Protein AF-A0A8J7MJC9-F1 (afdb_monomer_lite)

Sequence (97 aa):
MWKWLKRKLNSAKNEITPNEDEMDEDITPRTAIEVGERIIALCAVTDKVFHGNGPKLNAWVDNNGIKEYFSSEEKDFFLNPSPSENRKINFSWKVEC

Foldseek 3Di:
DVVVVVVVVVVVPPPPPPPPPPDPPVPDDDDPVLVVLLLLLLVLLQCCLVPNDDPVSVCVCVVVVSLVSDDPLSNVSNPDNDDDPVSSVVSNCVNVD

Structure (mmCIF, N/CA/C/O backbone):
data_AF-A0A8J7MJC9-F1
#
_entry.id   AF-A0A8J7MJC9-F1
#
loop_
_atom_site.group_PDB
_atom_site.id
_atom_site.type_symbol
_atom_site.label_atom_id
_atom_site.label_alt_id
_atom_site.label_comp_id
_atom_site.label_asym_id
_atom_site.label_entity_id
_atom_site.label_seq_id
_atom_site.pdbx_PDB_ins_code
_atom_site.Cartn_x
_atom_site.Cartn_y
_atom_site.Cartn_z
_atom_site.occupancy
_atom_site.B_iso_or_equiv
_atom_site.auth_seq_id
_atom_site.auth_comp_id
_atom_site.auth_asym_id
_atom_site.auth_atom_id
_atom_site.pdbx_PDB_model_num
ATOM 1 N N . MET A 1 1 ? 36.453 44.845 37.854 1.00 55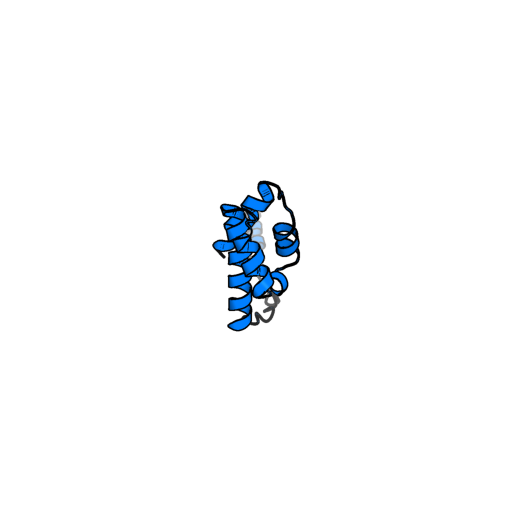.59 1 MET A N 1
ATOM 2 C CA . MET A 1 1 ? 35.908 43.499 38.155 1.00 55.59 1 MET A CA 1
ATOM 3 C C . MET A 1 1 ? 34.392 43.458 38.427 1.00 55.59 1 MET A C 1
ATOM 5 O O . MET A 1 1 ? 33.880 42.403 38.754 1.00 55.59 1 MET A O 1
ATOM 9 N N . TRP A 1 2 ? 33.633 44.552 38.248 1.00 54.19 2 TRP A N 1
ATOM 10 C CA . TRP A 1 2 ? 32.179 44.575 38.521 1.00 54.19 2 TRP A CA 1
ATOM 11 C C . TRP A 1 2 ? 31.288 44.315 37.291 1.00 54.19 2 TRP A C 1
ATOM 13 O O . TRP A 1 2 ? 30.104 44.022 37.424 1.00 54.19 2 TRP A O 1
ATOM 23 N N . LYS A 1 3 ? 31.853 44.369 36.075 1.00 54.72 3 LYS A N 1
ATOM 24 C CA . LYS A 1 3 ? 31.122 44.070 34.828 1.00 54.72 3 LYS A CA 1
ATOM 25 C C . LYS A 1 3 ? 30.799 42.574 34.670 1.00 54.72 3 LYS A C 1
ATOM 27 O O . LYS A 1 3 ? 29.810 42.235 34.030 1.00 54.72 3 LYS A O 1
ATOM 32 N N . TRP A 1 4 ? 31.597 41.691 35.280 1.00 51.06 4 TRP A N 1
ATOM 33 C CA . TRP A 1 4 ? 31.393 40.238 35.226 1.00 51.06 4 TRP A CA 1
ATOM 34 C C . TRP A 1 4 ? 30.212 39.782 36.099 1.00 51.06 4 TRP A C 1
ATOM 36 O O . TRP A 1 4 ? 29.386 38.996 35.643 1.00 51.06 4 TRP A O 1
ATOM 46 N N . LEU A 1 5 ? 30.049 40.365 37.296 1.00 51.91 5 LEU A N 1
ATOM 47 C CA . LEU A 1 5 ? 28.923 40.047 38.185 1.00 51.91 5 LEU A CA 1
ATOM 48 C C . LEU A 1 5 ? 27.560 40.432 37.580 1.00 51.91 5 LEU A C 1
ATOM 50 O O . LEU A 1 5 ? 26.598 39.681 37.713 1.00 51.91 5 LEU A O 1
ATOM 54 N N . LYS A 1 6 ? 27.479 41.558 36.853 1.00 51.78 6 LYS A N 1
ATOM 55 C CA . LYS A 1 6 ? 26.234 41.981 36.181 1.00 51.78 6 LYS A CA 1
ATOM 56 C C . LYS A 1 6 ? 25.808 41.035 35.053 1.00 51.78 6 LYS A C 1
ATOM 58 O O . LYS A 1 6 ? 24.615 40.825 34.867 1.00 51.78 6 LYS A O 1
ATOM 63 N N . ARG A 1 7 ? 26.758 40.424 34.331 1.00 51.53 7 ARG A N 1
ATOM 64 C CA . ARG A 1 7 ? 26.445 39.403 33.310 1.00 51.53 7 ARG A CA 1
ATOM 65 C C . ARG A 1 7 ? 25.864 38.136 33.928 1.00 51.53 7 ARG A C 1
ATOM 67 O O . ARG A 1 7 ? 24.923 37.582 33.376 1.00 51.53 7 ARG A O 1
ATOM 74 N N . LYS A 1 8 ? 26.383 37.708 35.083 1.00 48.62 8 LYS A N 1
ATOM 75 C CA . LYS A 1 8 ? 25.903 36.495 35.758 1.00 48.62 8 LYS A CA 1
ATOM 76 C C . LYS A 1 8 ? 24.495 36.675 36.341 1.00 48.62 8 LYS A C 1
ATOM 78 O O . LYS A 1 8 ? 23.688 35.760 36.252 1.00 48.62 8 LYS A O 1
ATOM 83 N N . LEU A 1 9 ? 24.178 37.871 36.843 1.00 49.38 9 LEU A N 1
ATOM 84 C CA . LEU A 1 9 ? 22.841 38.207 37.354 1.00 49.38 9 LEU A CA 1
ATOM 85 C C . LEU A 1 9 ? 21.793 38.418 36.246 1.00 49.38 9 LEU A C 1
ATOM 87 O O . LEU A 1 9 ? 20.632 38.090 36.459 1.00 49.38 9 LEU A O 1
ATOM 91 N N . ASN A 1 10 ? 22.186 38.890 35.056 1.00 47.91 10 ASN A N 1
ATOM 92 C CA . ASN A 1 10 ? 21.276 38.978 33.902 1.00 47.91 10 ASN A CA 1
ATOM 93 C C . ASN A 1 10 ? 21.070 37.633 33.185 1.00 47.91 10 ASN A C 1
ATOM 95 O O . ASN A 1 10 ? 20.059 37.460 32.519 1.00 47.91 10 ASN A O 1
ATOM 99 N N . SER A 1 11 ? 21.995 36.680 33.328 1.00 46.38 11 SER A N 1
ATOM 100 C CA . SER A 1 11 ? 21.842 35.325 32.775 1.00 46.38 11 SER A CA 1
ATOM 101 C C . SER A 1 11 ? 20.916 34.438 33.613 1.00 46.38 11 SER A C 1
ATOM 103 O O . SER A 1 11 ? 20.448 33.423 33.113 1.00 46.38 11 SER A O 1
ATOM 105 N N . ALA A 1 12 ? 20.654 34.809 34.870 1.00 47.81 12 ALA A N 1
ATOM 106 C CA . ALA A 1 12 ? 19.769 34.083 35.782 1.00 47.81 12 ALA A CA 1
ATOM 107 C C . ALA A 1 12 ? 18.302 34.561 35.720 1.00 47.81 12 ALA A C 1
ATOM 109 O O . ALA A 1 12 ? 17.488 34.113 36.517 1.00 47.81 12 ALA A O 1
ATOM 110 N N . LYS A 1 13 ? 17.977 35.481 34.798 1.00 48.22 13 LYS A N 1
ATOM 111 C CA . LYS A 1 13 ? 16.619 35.997 34.552 1.00 48.22 13 LYS A CA 1
ATOM 112 C C . LYS A 1 13 ? 15.962 35.457 33.278 1.00 48.22 13 LYS A C 1
ATOM 114 O O . LYS A 1 13 ? 14.905 35.947 32.902 1.00 48.22 13 LYS A O 1
ATOM 119 N N . ASN A 1 14 ? 16.546 34.448 32.633 1.00 50.19 14 ASN A N 1
ATOM 120 C CA . ASN A 1 14 ? 15.756 33.597 31.747 1.00 50.19 14 ASN A CA 1
ATOM 121 C C . ASN A 1 14 ? 15.046 32.573 32.628 1.00 50.19 14 ASN A C 1
ATOM 123 O O . ASN A 1 14 ? 15.507 31.446 32.800 1.00 50.19 14 ASN A O 1
ATOM 127 N N . GLU A 1 15 ? 13.957 33.027 33.240 1.00 49.78 15 GLU A N 1
ATOM 128 C CA . GLU A 1 15 ? 12.897 32.144 33.697 1.00 49.78 15 GLU A CA 1
ATOM 1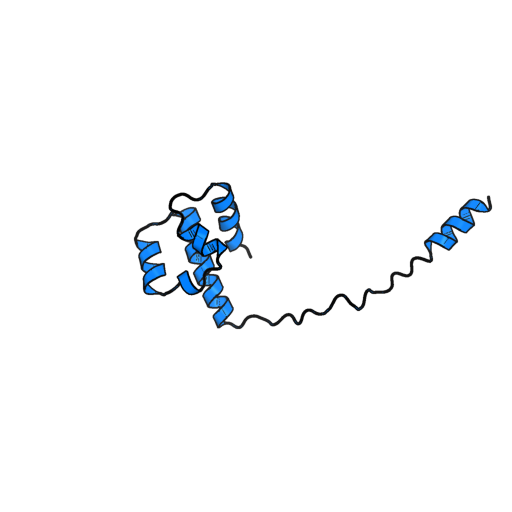29 C C . GLU A 1 15 ? 12.462 31.335 32.476 1.00 49.78 15 GLU A C 1
ATOM 131 O O . GLU A 1 15 ? 11.893 31.866 31.524 1.00 49.78 15 GLU A O 1
ATOM 136 N N . ILE A 1 16 ? 12.815 30.051 32.466 1.00 55.31 16 ILE A N 1
ATOM 137 C CA . ILE A 1 16 ? 12.121 29.076 31.639 1.00 55.31 16 ILE A CA 1
ATOM 138 C C . ILE A 1 16 ? 10.749 28.973 32.296 1.00 55.31 16 ILE A C 1
ATOM 140 O O . ILE A 1 16 ? 10.555 28.199 33.229 1.00 55.31 16 ILE A O 1
ATOM 144 N N . THR A 1 17 ? 9.821 29.829 31.877 1.00 51.41 17 THR A N 1
ATOM 145 C CA . THR A 1 17 ? 8.407 29.510 32.006 1.00 51.41 17 THR A CA 1
ATOM 146 C C . THR A 1 17 ? 8.233 28.172 31.296 1.00 51.41 17 THR A C 1
ATOM 148 O O . THR A 1 17 ? 8.614 28.085 30.120 1.00 51.41 17 THR A O 1
ATOM 151 N N . PRO A 1 18 ? 7.737 27.116 31.964 1.00 46.03 18 PRO A N 1
ATOM 152 C CA . PRO A 1 18 ? 7.210 25.990 31.220 1.00 46.03 18 PRO A CA 1
ATOM 153 C C . PRO A 1 18 ? 6.202 26.603 30.253 1.00 46.03 18 PRO A C 1
ATOM 155 O O . PRO A 1 18 ? 5.337 27.379 30.663 1.00 46.03 18 PRO A O 1
ATOM 158 N N . ASN A 1 19 ? 6.402 26.380 28.961 1.00 46.44 19 ASN A N 1
ATOM 159 C CA . ASN A 1 19 ? 5.387 26.711 27.985 1.00 46.44 19 ASN A CA 1
ATOM 160 C C . ASN A 1 19 ? 4.276 25.682 28.231 1.00 46.44 19 ASN A C 1
ATOM 162 O O . ASN A 1 19 ? 4.280 24.615 27.632 1.00 46.44 19 ASN A O 1
ATOM 166 N N . GLU A 1 20 ? 3.404 25.954 29.208 1.00 49.88 20 GLU A N 1
ATOM 167 C CA . GLU A 1 20 ? 2.249 25.117 29.578 1.00 49.88 20 GLU A CA 1
ATOM 168 C C . GLU A 1 20 ? 1.184 25.087 28.459 1.00 49.88 20 GLU A C 1
ATOM 170 O O . GLU A 1 20 ? 0.142 24.464 28.616 1.00 49.88 20 GLU A O 1
ATOM 175 N N . ASP A 1 21 ? 1.485 25.710 27.314 1.00 48.12 21 ASP A N 1
ATOM 176 C CA . ASP A 1 21 ? 0.649 25.812 26.123 1.00 48.12 21 ASP A CA 1
ATOM 177 C C . ASP A 1 21 ? 1.216 25.038 24.910 1.00 48.12 21 ASP A C 1
ATOM 179 O O . ASP A 1 21 ? 0.798 25.276 23.775 1.00 48.12 21 ASP A O 1
ATOM 183 N N . GLU A 1 22 ? 2.141 24.085 25.094 1.00 53.59 22 GLU A N 1
ATOM 184 C CA . GLU A 1 22 ? 2.226 22.970 24.136 1.00 53.59 22 GLU A CA 1
ATOM 185 C C . GLU A 1 22 ? 1.036 22.060 24.414 1.00 53.59 22 GLU A C 1
ATOM 187 O O . GLU A 1 22 ? 1.117 21.105 25.179 1.00 53.59 22 GLU A O 1
ATOM 192 N N . MET A 1 23 ? -0.097 22.478 23.846 1.00 51.97 23 MET A N 1
ATOM 193 C CA . MET A 1 23 ? -1.354 21.758 23.772 1.00 51.97 23 MET A CA 1
ATOM 194 C C . MET A 1 23 ? -1.089 20.253 23.765 1.00 51.97 23 MET A C 1
ATOM 196 O O . MET A 1 23 ? -0.464 19.744 22.832 1.00 51.97 23 MET A O 1
ATOM 200 N N . ASP A 1 24 ? -1.607 19.559 24.779 1.00 53.53 24 ASP A N 1
ATOM 201 C CA . ASP A 1 24 ? -2.059 18.183 24.629 1.00 53.53 24 ASP A CA 1
ATOM 202 C C . ASP A 1 24 ? -3.017 18.188 23.423 1.00 53.53 24 ASP A C 1
ATOM 204 O O . ASP A 1 24 ? -4.230 18.355 23.564 1.00 53.53 24 ASP A O 1
ATOM 208 N N . GLU A 1 25 ? -2.480 18.118 22.199 1.00 61.47 25 GLU A N 1
ATOM 209 C CA . GLU A 1 25 ? -3.240 17.643 21.058 1.00 61.47 25 GLU A CA 1
ATOM 210 C C . GLU A 1 25 ? -3.752 16.297 21.523 1.00 61.47 25 GLU A C 1
ATOM 212 O O . GLU A 1 25 ? -2.955 15.394 21.749 1.00 61.47 25 GLU A O 1
ATOM 217 N N . ASP A 1 26 ? -5.053 16.225 21.785 1.00 64.56 26 ASP A N 1
ATOM 218 C CA . ASP A 1 26 ? -5.733 15.070 22.347 1.00 64.56 26 ASP A CA 1
ATOM 219 C C . ASP A 1 26 ? -5.383 13.844 21.488 1.00 64.56 26 ASP A C 1
ATOM 221 O O . ASP A 1 26 ? -5.969 13.619 20.421 1.00 64.56 26 ASP A O 1
ATOM 225 N N . ILE A 1 27 ? -4.326 13.116 21.883 1.00 77.00 27 ILE A N 1
ATOM 226 C CA . ILE A 1 27 ? -3.766 12.008 21.111 1.00 77.00 27 ILE A CA 1
ATOM 227 C C . ILE A 1 27 ? -4.792 10.901 21.222 1.00 77.00 27 ILE A C 1
ATOM 229 O O . ILE A 1 27 ? -4.760 10.086 22.141 1.00 77.00 27 ILE A O 1
ATOM 233 N N . THR A 1 28 ? -5.722 10.884 20.278 1.00 86.12 28 THR A N 1
ATOM 234 C CA . THR A 1 28 ? -6.737 9.847 20.215 1.00 86.12 28 THR A CA 1
ATOM 235 C C . THR A 1 28 ? -6.049 8.568 19.746 1.00 86.12 28 THR A C 1
ATOM 237 O O . THR A 1 28 ? -5.550 8.519 18.614 1.00 86.12 28 THR A O 1
ATOM 240 N N . PRO A 1 29 ? -5.975 7.520 20.585 1.00 87.88 29 PRO A N 1
ATOM 241 C CA . PRO A 1 29 ? -5.364 6.269 20.176 1.00 87.88 29 PRO A CA 1
ATOM 242 C C . PRO A 1 29 ? -6.171 5.652 19.036 1.00 87.88 29 PRO A C 1
ATOM 244 O O . PRO A 1 29 ? -7.403 5.665 19.057 1.00 87.88 29 PRO A O 1
ATOM 247 N N . ARG A 1 30 ? -5.479 5.061 18.060 1.00 91.38 30 ARG A N 1
ATOM 248 C CA . ARG A 1 30 ? -6.144 4.292 17.005 1.00 91.38 30 ARG A CA 1
ATOM 249 C C . ARG A 1 30 ? -6.842 3.075 17.602 1.00 91.38 30 ARG A C 1
ATOM 251 O O . ARG A 1 30 ? -6.313 2.395 18.483 1.00 91.38 30 ARG A O 1
ATOM 258 N N . THR A 1 31 ? -8.007 2.764 17.064 1.00 95.81 31 THR A N 1
ATOM 259 C CA . THR A 1 31 ? -8.706 1.507 17.305 1.00 95.81 31 THR A CA 1
ATOM 260 C C . THR A 1 31 ? -7.936 0.330 16.701 1.00 95.81 31 THR A C 1
ATOM 262 O O . THR A 1 31 ? -7.120 0.479 15.790 1.00 95.81 31 THR A O 1
ATOM 265 N N . ALA A 1 32 ? -8.224 -0.885 17.173 1.00 96.50 32 ALA A N 1
ATOM 266 C CA . ALA A 1 32 ? -7.604 -2.096 16.633 1.00 96.50 32 ALA A CA 1
ATOM 267 C C . ALA A 1 32 ? -7.883 -2.295 15.130 1.00 96.50 32 ALA A C 1
ATOM 269 O O . ALA A 1 32 ? -7.035 -2.829 14.417 1.00 96.50 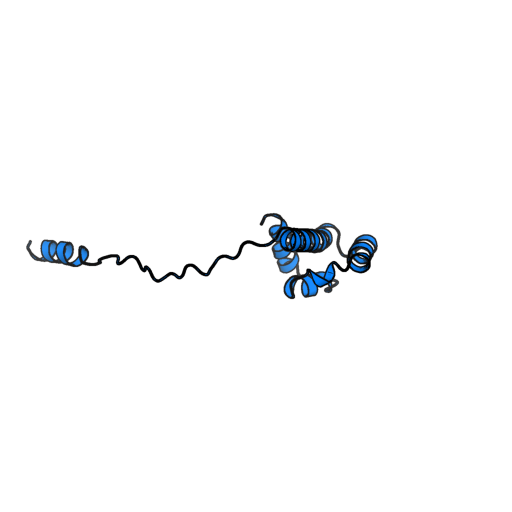32 ALA A O 1
ATOM 270 N N . ILE A 1 33 ? -9.053 -1.855 14.654 1.00 96.62 33 ILE A N 1
ATOM 271 C CA . ILE A 1 33 ? -9.436 -1.945 13.240 1.00 96.62 33 ILE A CA 1
ATOM 272 C C . ILE A 1 33 ? -8.546 -1.028 12.402 1.00 96.62 33 ILE A C 1
ATOM 274 O O . ILE A 1 33 ? -7.905 -1.509 11.474 1.00 96.62 33 ILE A O 1
ATOM 278 N N . GLU A 1 34 ? -8.414 0.243 12.785 1.00 94.44 34 GLU A N 1
ATOM 279 C CA . GLU A 1 34 ? -7.565 1.209 12.072 1.00 94.44 34 GLU A CA 1
ATOM 280 C C . GLU A 1 34 ? -6.096 0.763 12.039 1.00 94.44 34 GLU A C 1
ATOM 282 O O . GLU A 1 34 ? -5.394 0.946 11.043 1.00 94.44 34 GLU A O 1
ATOM 287 N N . VAL A 1 35 ? -5.616 0.136 13.119 1.00 94.56 35 VAL A N 1
ATOM 288 C CA . VAL A 1 35 ? -4.276 -0.465 13.149 1.00 94.56 35 VAL A CA 1
ATOM 289 C C . VAL A 1 35 ? -4.176 -1.628 12.157 1.00 94.56 35 VAL A C 1
ATOM 291 O O . VAL A 1 35 ? -3.206 -1.703 11.405 1.00 94.56 35 VAL A O 1
ATOM 294 N N . GLY A 1 36 ? -5.173 -2.514 12.111 1.00 95.75 36 GLY A N 1
ATOM 295 C CA . GLY A 1 36 ? -5.209 -3.635 11.169 1.00 95.75 36 GLY A CA 1
ATOM 296 C C . GLY A 1 36 ? -5.220 -3.186 9.706 1.00 95.75 36 GLY A C 1
ATOM 297 O O . GLY A 1 36 ? -4.414 -3.663 8.907 1.00 95.75 36 GLY A O 1
ATOM 298 N N . GLU A 1 37 ? -6.077 -2.223 9.369 1.00 95.75 37 GLU A N 1
ATOM 299 C CA . GLU A 1 37 ? -6.159 -1.608 8.038 1.00 95.75 37 GLU A CA 1
ATOM 300 C C . GLU A 1 37 ? -4.810 -1.020 7.617 1.00 95.75 37 GLU A C 1
ATOM 302 O O . GLU A 1 37 ? -4.313 -1.268 6.512 1.00 95.75 37 GLU A O 1
ATOM 307 N N . ARG A 1 38 ? -4.156 -0.309 8.542 1.00 94.75 38 ARG A N 1
ATOM 308 C CA . ARG A 1 38 ? -2.845 0.286 8.307 1.00 94.75 38 ARG A CA 1
ATOM 309 C C . ARG A 1 38 ? -1.754 -0.756 8.074 1.00 94.75 38 ARG A C 1
ATOM 311 O O . ARG A 1 38 ? -0.944 -0.580 7.164 1.00 94.75 38 ARG A O 1
ATOM 318 N N . ILE A 1 39 ? -1.732 -1.832 8.861 1.00 94.19 39 ILE A N 1
ATOM 319 C CA . ILE A 1 39 ? -0.757 -2.923 8.709 1.00 94.19 39 ILE A CA 1
ATOM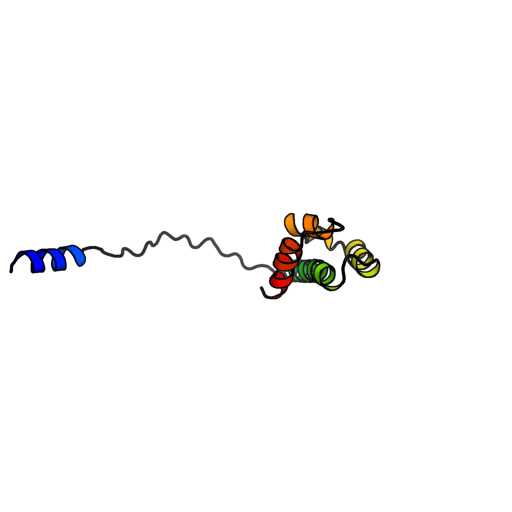 320 C C . ILE A 1 39 ? -0.904 -3.571 7.331 1.00 94.19 39 ILE A C 1
ATOM 322 O O . ILE A 1 39 ? 0.086 -3.742 6.622 1.00 94.19 39 ILE A O 1
ATOM 326 N N . ILE A 1 40 ? -2.132 -3.883 6.913 1.00 96.00 40 ILE A N 1
ATOM 327 C CA . ILE A 1 40 ? -2.380 -4.521 5.614 1.00 96.00 40 ILE A CA 1
ATOM 328 C C . ILE A 1 40 ? -1.963 -3.593 4.462 1.00 96.00 40 ILE A C 1
ATOM 330 O O . ILE A 1 40 ? -1.328 -4.047 3.504 1.00 96.00 40 ILE A O 1
ATOM 334 N N . ALA A 1 41 ? -2.250 -2.291 4.574 1.00 95.56 41 ALA A N 1
ATOM 335 C CA . ALA A 1 41 ? -1.797 -1.288 3.615 1.00 95.56 41 ALA A CA 1
ATOM 336 C C . ALA A 1 41 ? -0.263 -1.257 3.485 1.00 95.56 41 ALA A C 1
ATOM 338 O O . ALA A 1 41 ? 0.277 -1.312 2.376 1.00 95.56 41 ALA A O 1
ATOM 339 N N . LEU A 1 42 ? 0.438 -1.223 4.622 1.00 94.50 42 LEU A N 1
ATOM 340 C CA . LEU A 1 42 ? 1.899 -1.243 4.675 1.00 94.50 42 LEU A CA 1
ATOM 341 C C . LEU A 1 42 ? 2.477 -2.520 4.068 1.00 94.50 42 LEU A C 1
ATOM 343 O O . LEU A 1 42 ? 3.417 -2.437 3.277 1.00 94.50 42 LEU A O 1
ATOM 347 N N . CYS A 1 43 ? 1.898 -3.687 4.360 1.00 94.12 43 CYS A N 1
ATOM 348 C CA . CYS A 1 43 ? 2.324 -4.952 3.764 1.00 94.12 43 CYS A CA 1
ATOM 349 C C . CYS A 1 43 ? 2.251 -4.913 2.232 1.00 94.12 43 CYS A C 1
ATOM 351 O O . CYS A 1 43 ? 3.211 -5.306 1.575 1.00 94.12 43 CYS A O 1
ATOM 353 N N . ALA A 1 44 ? 1.162 -4.398 1.653 1.00 95.25 44 ALA A N 1
ATOM 354 C CA . ALA A 1 44 ? 1.006 -4.318 0.199 1.00 95.25 44 ALA A CA 1
ATOM 355 C C . ALA A 1 44 ? 2.040 -3.392 -0.461 1.00 95.25 44 ALA A C 1
ATOM 357 O O . ALA A 1 44 ? 2.655 -3.741 -1.471 1.00 95.25 44 ALA A O 1
ATOM 358 N N . VAL A 1 45 ? 2.246 -2.206 0.116 1.00 94.75 45 VAL A N 1
ATOM 359 C CA . VAL A 1 45 ? 3.215 -1.220 -0.385 1.00 94.75 45 VAL A CA 1
ATOM 360 C C . VAL A 1 45 ? 4.643 -1.753 -0.283 1.00 94.75 45 VAL A C 1
ATOM 362 O O . VAL A 1 45 ? 5.450 -1.552 -1.189 1.00 94.75 45 VAL A O 1
ATOM 365 N N . THR A 1 46 ? 4.935 -2.484 0.785 1.00 92.81 46 THR A N 1
ATOM 366 C CA . THR A 1 46 ? 6.239 -3.099 1.032 1.00 92.81 46 THR A CA 1
ATOM 367 C C . THR A 1 46 ? 6.506 -4.267 0.094 1.00 92.81 46 THR A C 1
ATOM 369 O O . THR A 1 46 ? 7.585 -4.353 -0.490 1.00 92.81 46 THR A O 1
ATOM 372 N N . ASP A 1 47 ? 5.519 -5.141 -0.113 1.00 93.81 47 ASP A N 1
ATOM 373 C CA . ASP A 1 47 ? 5.629 -6.255 -1.057 1.00 93.81 47 ASP A CA 1
ATOM 374 C C . ASP A 1 47 ? 5.956 -5.738 -2.461 1.00 93.81 47 ASP A C 1
ATOM 376 O O . ASP A 1 47 ? 6.861 -6.244 -3.124 1.00 93.81 47 ASP A O 1
ATOM 380 N N . LYS A 1 48 ? 5.322 -4.629 -2.866 1.00 93.88 48 LYS A N 1
ATOM 381 C CA . LYS A 1 48 ? 5.663 -3.937 -4.109 1.00 93.88 48 LYS A CA 1
ATOM 382 C C . LYS A 1 48 ? 7.128 -3.490 -4.162 1.00 93.88 48 LYS A C 1
ATOM 384 O O . LYS A 1 48 ? 7.738 -3.569 -5.228 1.00 93.88 48 LYS A O 1
ATOM 389 N N . VAL A 1 49 ? 7.688 -2.966 -3.074 1.00 93.50 49 VAL A N 1
ATOM 390 C CA . VAL A 1 49 ? 9.083 -2.493 -3.057 1.00 93.50 49 VAL A CA 1
ATOM 391 C C . VAL A 1 49 ? 10.051 -3.644 -3.335 1.00 93.50 49 VAL A C 1
ATOM 393 O O . VAL A 1 49 ? 10.945 -3.493 -4.167 1.00 93.50 49 VAL A O 1
ATOM 396 N N . PHE A 1 50 ? 9.858 -4.786 -2.673 1.00 90.50 50 PHE A N 1
ATOM 397 C CA . PHE A 1 50 ? 10.798 -5.909 -2.736 1.00 90.50 50 PHE A CA 1
ATOM 398 C C . PHE A 1 50 ? 10.545 -6.868 -3.904 1.00 90.50 50 PHE A C 1
ATOM 400 O O . PHE A 1 50 ? 11.492 -7.448 -4.433 1.00 90.50 50 PHE A O 1
ATOM 407 N N . HIS A 1 51 ? 9.291 -7.021 -4.330 1.00 91.44 51 HIS A N 1
ATOM 408 C CA . HIS A 1 51 ? 8.886 -8.012 -5.333 1.00 91.44 51 HIS A CA 1
ATOM 409 C C . HIS A 1 51 ? 8.244 -7.396 -6.586 1.00 91.44 51 HIS A C 1
ATOM 411 O O . HIS A 1 51 ? 7.956 -8.108 -7.551 1.00 91.44 51 HIS A O 1
ATOM 417 N N . GLY A 1 52 ? 8.053 -6.074 -6.616 1.00 89.50 52 GLY A N 1
ATOM 418 C CA . GLY A 1 52 ? 7.387 -5.373 -7.711 1.00 89.50 52 GLY A CA 1
ATOM 419 C C . GLY A 1 52 ? 5.871 -5.591 -7.740 1.00 89.50 52 GLY A C 1
ATOM 420 O O . GLY A 1 52 ? 5.280 -6.236 -6.878 1.00 89.50 52 GLY A O 1
ATOM 421 N N . ASN A 1 53 ? 5.216 -5.059 -8.775 1.00 84.81 53 ASN A N 1
ATOM 422 C CA . ASN A 1 53 ? 3.776 -5.243 -8.983 1.00 84.81 53 ASN A CA 1
ATOM 423 C C . ASN A 1 53 ? 3.489 -6.524 -9.773 1.00 84.81 53 ASN A C 1
ATOM 425 O O . ASN A 1 53 ? 3.207 -6.490 -10.972 1.00 84.81 53 ASN A O 1
ATOM 429 N N . GLY A 1 54 ? 3.568 -7.663 -9.087 1.00 89.50 54 GLY A N 1
ATOM 430 C CA . GLY A 1 54 ? 3.190 -8.958 -9.646 1.00 89.50 54 GLY A CA 1
ATOM 431 C C . GLY A 1 54 ? 1.665 -9.178 -9.692 1.00 89.50 54 GLY A C 1
ATOM 432 O O . GLY A 1 54 ? 0.928 -8.593 -8.895 1.00 89.50 54 GLY A O 1
ATOM 433 N N . PRO A 1 55 ? 1.161 -10.084 -10.557 1.00 93.88 55 PRO A N 1
ATOM 434 C CA . PRO A 1 55 ? -0.270 -10.405 -10.641 1.00 93.88 55 PRO A CA 1
ATOM 435 C C . PRO A 1 55 ? -0.877 -10.867 -9.311 1.00 93.88 55 PRO A C 1
ATOM 437 O O . PRO A 1 55 ? -2.018 -10.536 -9.005 1.00 93.88 55 PRO A O 1
ATOM 440 N N . LYS A 1 56 ? -0.103 -11.603 -8.502 1.00 95.62 56 LYS A N 1
ATOM 441 C CA . LYS A 1 56 ? -0.537 -12.102 -7.191 1.00 95.62 56 LYS A CA 1
ATOM 442 C C . LYS A 1 56 ? -0.800 -10.965 -6.199 1.00 95.62 56 LYS A C 1
ATOM 444 O O . LYS A 1 56 ? -1.825 -10.989 -5.526 1.00 95.62 56 LYS A O 1
ATOM 449 N N . LEU A 1 57 ? 0.100 -9.981 -6.137 1.00 95.69 57 LEU A N 1
ATOM 450 C CA . LEU A 1 57 ? -0.041 -8.810 -5.272 1.00 95.69 57 LEU A CA 1
ATOM 451 C C . LEU A 1 57 ? -1.256 -7.979 -5.689 1.00 95.69 57 LEU A C 1
ATOM 453 O O . LEU A 1 57 ? -2.104 -7.675 -4.855 1.00 95.69 57 LEU A O 1
ATOM 457 N N . ASN A 1 58 ? -1.386 -7.685 -6.986 1.00 95.50 58 ASN A N 1
ATOM 458 C CA . ASN A 1 58 ? -2.523 -6.922 -7.503 1.00 95.50 58 ASN A CA 1
ATOM 459 C C . ASN A 1 58 ? -3.856 -7.625 -7.209 1.00 95.50 58 ASN A C 1
ATOM 461 O O . ASN A 1 58 ? -4.769 -6.994 -6.690 1.00 95.50 58 ASN A O 1
ATOM 465 N N . ALA A 1 59 ? -3.947 -8.937 -7.454 1.00 96.94 59 ALA A N 1
ATOM 466 C CA . ALA A 1 59 ? -5.154 -9.706 -7.161 1.00 96.94 59 ALA A CA 1
ATOM 467 C C . ALA A 1 59 ? -5.486 -9.723 -5.662 1.00 96.94 59 ALA A C 1
ATOM 469 O O . ALA A 1 59 ? -6.646 -9.574 -5.290 1.00 96.94 59 ALA A O 1
ATOM 470 N N . TRP A 1 60 ? -4.487 -9.886 -4.789 1.00 97.31 60 TRP A N 1
ATOM 471 C CA . TRP A 1 60 ? -4.704 -9.842 -3.342 1.00 97.31 60 TRP A CA 1
ATOM 472 C C . TRP A 1 60 ? -5.211 -8.469 -2.883 1.00 97.31 60 TRP A C 1
ATOM 474 O O . TRP A 1 60 ? -6.187 -8.405 -2.137 1.00 97.31 60 TRP A O 1
ATOM 484 N N . VAL A 1 61 ? -4.604 -7.387 -3.377 1.00 97.19 61 VAL A N 1
ATOM 485 C CA . VAL A 1 61 ? -5.006 -6.008 -3.071 1.00 97.19 61 VAL A CA 1
ATOM 486 C C . VAL A 1 61 ? -6.421 -5.709 -3.567 1.00 97.19 61 VAL A C 1
ATOM 488 O O . VAL A 1 61 ? -7.218 -5.148 -2.817 1.00 97.19 61 VAL A O 1
ATOM 491 N N . ASP A 1 62 ? -6.745 -6.101 -4.799 1.00 96.56 62 ASP A N 1
ATOM 492 C CA . ASP A 1 62 ? -8.044 -5.826 -5.417 1.00 96.56 62 ASP A CA 1
ATOM 493 C C . ASP A 1 62 ? -9.171 -6.635 -4.763 1.00 96.56 62 ASP A C 1
ATOM 495 O O . ASP A 1 62 ? -10.210 -6.075 -4.418 1.00 96.56 62 ASP A O 1
ATOM 499 N N . ASN A 1 63 ? -8.956 -7.930 -4.517 1.00 97.88 63 ASN A N 1
ATOM 500 C CA . ASN A 1 63 ? -9.984 -8.815 -3.958 1.00 97.88 63 ASN A CA 1
ATOM 501 C C . ASN A 1 63 ? -10.357 -8.484 -2.506 1.00 97.88 63 ASN A C 1
ATOM 503 O O . ASN A 1 63 ? -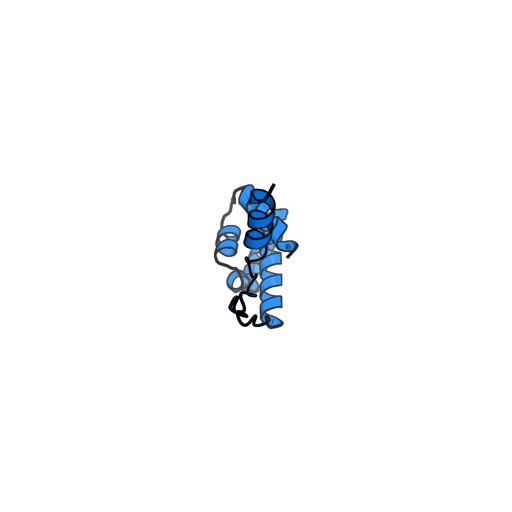11.431 -8.876 -2.058 1.00 97.88 63 ASN A O 1
ATOM 507 N N . ASN A 1 64 ? -9.472 -7.809 -1.767 1.00 97.12 64 ASN A N 1
ATOM 508 C CA . ASN A 1 64 ? -9.673 -7.487 -0.352 1.00 97.12 64 ASN A CA 1
ATOM 509 C C . ASN A 1 64 ? -9.881 -5.983 -0.103 1.00 97.12 64 ASN A C 1
ATOM 511 O O . ASN A 1 64 ? -9.838 -5.557 1.045 1.00 97.12 64 ASN A O 1
ATOM 515 N N . GLY A 1 65 ? -10.058 -5.168 -1.151 1.00 96.81 65 GLY A N 1
ATOM 516 C CA . GLY A 1 65 ? -10.311 -3.729 -0.997 1.00 96.81 65 GLY A CA 1
ATOM 517 C C . GLY A 1 65 ? -9.155 -2.940 -0.369 1.00 96.81 65 GLY A C 1
ATOM 518 O O . GLY A 1 65 ? -9.348 -1.824 0.097 1.00 96.81 65 GLY A O 1
ATOM 519 N N . ILE A 1 66 ? -7.926 -3.470 -0.378 1.00 97.25 66 ILE A N 1
ATOM 520 C CA . ILE A 1 66 ? -6.804 -2.920 0.410 1.00 97.25 66 ILE A CA 1
ATOM 521 C C . ILE A 1 66 ? -6.439 -1.488 -0.011 1.00 97.25 66 ILE A C 1
ATOM 523 O O . ILE A 1 66 ? -5.933 -0.704 0.790 1.00 97.25 66 ILE A O 1
ATOM 527 N N . LYS A 1 67 ? -6.736 -1.112 -1.262 1.00 95.62 67 LYS A N 1
ATOM 528 C CA . LYS A 1 67 ? -6.499 0.247 -1.780 1.00 95.62 67 LYS A CA 1
ATOM 529 C C . LYS A 1 67 ? -7.262 1.332 -1.020 1.00 95.62 67 LYS A C 1
ATOM 531 O O . LYS A 1 67 ? -6.888 2.497 -1.142 1.00 95.62 67 LYS A O 1
ATOM 536 N N . GLU A 1 68 ? -8.328 0.981 -0.306 1.00 96.38 68 GLU A N 1
ATOM 537 C CA . GLU A 1 68 ? -9.115 1.913 0.509 1.00 96.38 68 GLU A CA 1
ATOM 538 C C . GLU A 1 68 ? -8.355 2.352 1.764 1.00 96.38 68 GLU A C 1
ATOM 540 O O . GLU A 1 68 ? -8.551 3.463 2.245 1.00 96.38 68 GLU A O 1
ATOM 545 N N . TYR A 1 69 ? -7.414 1.526 2.225 1.00 96.75 69 TYR A N 1
ATOM 546 C CA . TYR A 1 69 ? -6.589 1.783 3.406 1.00 96.75 69 TYR A CA 1
ATOM 547 C C . TYR A 1 69 ? -5.263 2.478 3.076 1.00 96.75 69 TYR A C 1
ATOM 549 O O . TYR A 1 69 ? -4.456 2.763 3.964 1.00 96.75 69 TYR A O 1
ATOM 557 N N . PHE A 1 70 ? -5.004 2.743 1.794 1.00 96.06 70 PHE A N 1
ATOM 558 C CA . PHE A 1 70 ? -3.831 3.497 1.377 1.00 96.06 70 PHE A CA 1
ATOM 559 C C . PHE A 1 70 ? -4.015 4.981 1.668 1.00 96.06 70 PHE A C 1
ATOM 561 O O . PHE A 1 70 ? -5.007 5.595 1.277 1.00 96.06 70 PHE A O 1
ATOM 568 N N . SER A 1 71 ? -2.980 5.594 2.236 1.00 94.50 71 SER A N 1
ATOM 569 C CA . SER A 1 71 ? -2.814 7.040 2.105 1.00 94.50 71 SER A CA 1
ATOM 570 C C . SER A 1 71 ? -2.670 7.438 0.631 1.00 94.50 71 SER A C 1
ATOM 572 O O . SER A 1 71 ? -2.287 6.634 -0.227 1.00 94.50 71 SER A O 1
ATOM 574 N N . SER A 1 72 ? -2.918 8.711 0.324 1.00 95.12 72 SER A N 1
ATOM 575 C CA . SER A 1 72 ? -2.772 9.241 -1.037 1.00 95.12 72 SER A CA 1
ATOM 576 C C . SER A 1 72 ? -1.379 8.967 -1.619 1.00 95.12 72 SER A C 1
ATOM 578 O O . SER A 1 72 ? -1.256 8.524 -2.759 1.00 95.12 72 SER A O 1
ATOM 580 N N . GLU A 1 73 ? -0.320 9.141 -0.820 1.00 93.88 73 GLU A N 1
ATOM 581 C CA . GLU A 1 73 ? 1.061 8.899 -1.258 1.00 93.88 73 GLU A CA 1
ATOM 582 C C . GLU A 1 73 ? 1.344 7.429 -1.581 1.00 93.88 73 GLU A C 1
ATOM 584 O O . GLU A 1 73 ? 2.089 7.126 -2.520 1.00 93.88 73 GLU A O 1
ATOM 589 N N . GLU A 1 74 ? 0.780 6.520 -0.787 1.00 95.25 74 GLU A N 1
ATOM 590 C CA . GLU A 1 74 ? 0.911 5.075 -0.973 1.00 95.25 74 GLU A CA 1
ATOM 591 C C . GLU A 1 74 ? 0.170 4.613 -2.204 1.00 95.25 74 GLU A C 1
ATOM 593 O O . GLU A 1 74 ? 0.712 3.832 -2.979 1.00 95.25 74 GLU A O 1
ATOM 598 N N . LYS A 1 75 ? -1.037 5.130 -2.422 1.00 95.62 75 LYS 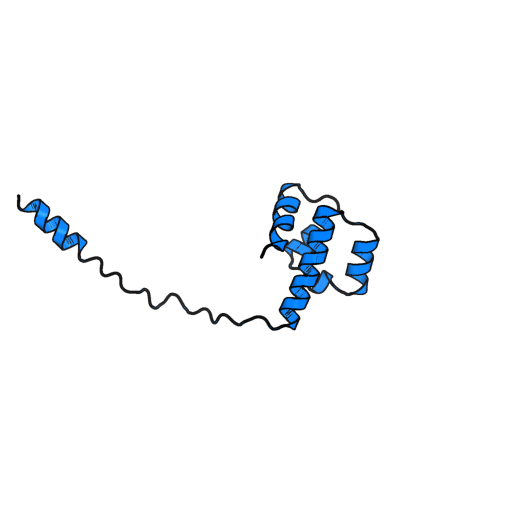A N 1
ATOM 599 C CA . LYS A 1 75 ? -1.820 4.836 -3.616 1.00 95.62 75 LYS A CA 1
ATOM 600 C C . LYS A 1 75 ? -1.079 5.287 -4.870 1.00 95.62 75 LYS A C 1
ATOM 602 O O . LYS A 1 75 ? -0.914 4.495 -5.798 1.00 95.62 75 LYS A O 1
ATOM 607 N N . ASP A 1 76 ? -0.542 6.503 -4.861 1.00 95.31 76 ASP A N 1
ATOM 608 C CA . ASP A 1 76 ? 0.287 7.025 -5.948 1.00 95.31 76 ASP A CA 1
ATOM 609 C C . ASP A 1 76 ? 1.535 6.174 -6.186 1.00 95.31 76 ASP A C 1
ATOM 611 O O . ASP A 1 76 ? 1.908 5.890 -7.327 1.00 95.31 76 ASP A O 1
ATOM 615 N N . PHE A 1 77 ? 2.204 5.752 -5.112 1.00 95.06 77 PHE A N 1
ATOM 616 C CA . PHE A 1 77 ? 3.354 4.864 -5.221 1.00 95.06 77 PHE A CA 1
ATOM 617 C C . PHE A 1 77 ? 2.949 3.505 -5.793 1.00 95.06 77 PHE A C 1
ATOM 619 O O . PHE A 1 77 ? 3.596 3.019 -6.720 1.00 95.06 77 PHE A O 1
ATOM 626 N N . PHE A 1 78 ? 1.875 2.904 -5.283 1.00 94.81 78 PHE A N 1
ATOM 627 C CA . PHE A 1 78 ? 1.406 1.569 -5.635 1.00 94.81 78 PHE A CA 1
ATOM 628 C C . PHE A 1 78 ? 0.898 1.482 -7.077 1.00 94.81 78 PHE A C 1
ATOM 630 O O . PHE A 1 78 ? 1.136 0.480 -7.751 1.00 94.81 78 PHE A O 1
ATOM 637 N N . LEU A 1 79 ? 0.277 2.540 -7.594 1.00 92.75 79 LEU A N 1
ATOM 638 C CA . LEU A 1 79 ? -0.212 2.582 -8.973 1.00 92.75 79 LEU A CA 1
ATOM 639 C C . LEU A 1 79 ? 0.880 2.919 -9.996 1.00 92.75 79 LEU A C 1
ATOM 641 O O . LEU A 1 79 ? 0.743 2.566 -11.163 1.00 92.75 79 LEU A O 1
ATOM 645 N N . ASN A 1 80 ? 1.983 3.547 -9.582 1.00 94.25 80 ASN A N 1
ATOM 646 C CA . ASN A 1 80 ? 3.083 3.854 -10.493 1.00 94.25 80 ASN A CA 1
ATOM 647 C C . ASN A 1 80 ? 3.836 2.569 -10.909 1.00 94.25 80 ASN A C 1
ATOM 649 O O . ASN A 1 80 ? 4.455 1.942 -10.050 1.00 94.25 80 ASN A O 1
ATOM 653 N N . PRO A 1 81 ? 3.857 2.162 -12.190 1.00 90.38 81 PRO A N 1
ATOM 654 C CA . PRO A 1 81 ? 4.539 0.936 -12.621 1.00 90.38 81 PRO A CA 1
ATOM 655 C C . PRO A 1 81 ? 6.070 1.002 -12.492 1.00 90.38 81 PRO A C 1
ATOM 657 O O . PRO A 1 81 ? 6.720 -0.038 -12.455 1.00 90.38 81 PRO A O 1
ATOM 660 N N . SER A 1 82 ? 6.649 2.202 -12.402 1.00 91.31 82 SER A N 1
ATOM 661 C CA . SER A 1 82 ? 8.093 2.420 -12.299 1.00 91.31 82 SER A CA 1
ATOM 662 C C . SER A 1 82 ? 8.400 3.578 -11.335 1.00 91.31 82 SER A C 1
ATOM 664 O O . SER A 1 82 ? 8.792 4.666 -11.772 1.00 91.31 82 SER A O 1
ATOM 666 N N . PRO A 1 83 ? 8.209 3.390 -10.013 1.00 92.56 83 PRO A N 1
ATOM 667 C CA . PRO A 1 83 ? 8.532 4.417 -9.031 1.00 92.56 83 PRO A CA 1
ATOM 668 C C . PRO A 1 83 ? 10.044 4.679 -8.998 1.00 92.56 83 PRO A C 1
ATOM 670 O O . PRO A 1 83 ? 10.848 3.768 -9.207 1.00 92.56 83 PRO A O 1
ATOM 673 N N . SER A 1 84 ? 10.432 5.926 -8.717 1.00 94.19 84 SER A N 1
ATOM 674 C CA . SER A 1 84 ? 11.844 6.292 -8.582 1.00 94.19 84 SER A CA 1
ATOM 675 C C . SER A 1 84 ? 12.505 5.560 -7.415 1.00 94.19 84 SER A C 1
ATOM 677 O O . SER A 1 84 ? 11.842 5.180 -6.447 1.00 94.19 84 SER A O 1
ATOM 679 N N . GLU A 1 85 ? 13.826 5.407 -7.480 1.00 92.12 85 GLU A N 1
ATOM 680 C CA . GLU A 1 85 ? 14.581 4.688 -6.452 1.00 92.12 85 GLU A CA 1
ATOM 681 C C . GLU A 1 85 ? 14.427 5.327 -5.066 1.00 92.12 85 GLU A C 1
ATOM 683 O O . GLU A 1 85 ? 14.138 4.634 -4.097 1.00 92.12 85 GLU A O 1
ATOM 688 N N . ASN A 1 86 ? 14.450 6.661 -4.985 1.00 92.62 86 ASN A N 1
ATOM 689 C CA . ASN A 1 86 ? 14.175 7.376 -3.735 1.00 92.62 86 ASN A CA 1
ATOM 690 C C . ASN A 1 86 ? 12.787 7.058 -3.163 1.00 92.62 86 ASN A C 1
ATOM 692 O O . ASN A 1 86 ? 12.640 6.949 -1.950 1.00 92.62 86 ASN A O 1
ATOM 696 N N . ARG A 1 87 ? 11.757 6.881 -4.006 1.00 91.94 87 ARG A N 1
ATOM 697 C CA . ARG A 1 87 ? 10.432 6.482 -3.507 1.00 91.94 87 ARG A CA 1
ATOM 698 C C . ARG A 1 87 ? 10.453 5.054 -2.975 1.00 91.94 87 ARG A C 1
ATOM 700 O O . ARG A 1 87 ? 9.857 4.816 -1.934 1.00 91.94 87 ARG A O 1
ATOM 707 N N . LYS A 1 88 ? 11.140 4.124 -3.645 1.00 92.00 88 LYS A N 1
ATOM 708 C CA . LYS A 1 88 ? 11.285 2.751 -3.138 1.00 92.00 88 LYS A CA 1
ATOM 709 C C . LYS A 1 88 ? 11.990 2.727 -1.786 1.00 92.00 88 LYS A C 1
ATOM 711 O O . LYS A 1 88 ? 11.488 2.076 -0.882 1.00 92.00 88 LYS A O 1
ATOM 716 N N . ILE A 1 89 ? 13.077 3.490 -1.639 1.00 89.88 89 ILE A N 1
ATOM 717 C CA . ILE A 1 89 ? 13.783 3.658 -0.362 1.00 89.88 89 ILE A CA 1
ATOM 718 C C . ILE A 1 89 ? 12.816 4.202 0.691 1.00 89.88 89 ILE A C 1
ATOM 720 O O . ILE A 1 89 ? 12.615 3.571 1.717 1.00 89.88 89 ILE A O 1
ATOM 724 N N . ASN A 1 90 ? 12.122 5.310 0.430 1.00 89.69 90 ASN A N 1
ATOM 725 C CA . ASN A 1 90 ? 11.200 5.882 1.417 1.00 89.69 90 ASN A CA 1
ATOM 726 C C . ASN A 1 90 ? 10.108 4.894 1.862 1.00 89.69 90 ASN A C 1
ATOM 728 O O . ASN A 1 90 ? 9.731 4.882 3.031 1.00 89.69 90 ASN A O 1
ATOM 732 N N . PHE A 1 91 ? 9.598 4.065 0.948 1.00 89.62 91 PHE A N 1
ATOM 733 C CA . PHE A 1 91 ? 8.567 3.079 1.264 1.00 89.62 91 PHE A CA 1
ATOM 734 C C . PHE A 1 91 ? 9.106 1.764 1.840 1.00 89.62 91 PHE A C 1
ATOM 736 O O . PHE A 1 91 ? 8.336 1.065 2.490 1.00 89.62 91 PHE A O 1
ATOM 743 N N . SER A 1 92 ? 10.397 1.442 1.693 1.00 84.31 92 SER A N 1
ATOM 744 C CA . SER A 1 92 ? 10.989 0.263 2.341 1.00 84.31 92 SER A CA 1
ATOM 745 C C . SER A 1 92 ? 11.137 0.448 3.853 1.00 84.31 92 SER A C 1
ATOM 747 O O . SER A 1 92 ? 11.011 -0.514 4.599 1.00 84.31 92 SER A O 1
ATOM 749 N N . TRP A 1 93 ? 11.375 1.683 4.307 1.00 79.19 93 TRP A N 1
ATOM 750 C CA . TRP A 1 93 ? 11.571 2.010 5.727 1.00 79.19 93 TRP A CA 1
ATOM 751 C C . TRP A 1 93 ? 10.254 2.146 6.500 1.00 79.19 93 TRP A C 1
ATOM 753 O O . TRP A 1 93 ? 10.244 2.011 7.718 1.00 79.19 93 TRP A O 1
ATOM 763 N N . LYS A 1 94 ? 9.120 2.349 5.813 1.00 72.50 94 LYS A N 1
ATOM 764 C CA . LYS A 1 94 ? 7.795 2.449 6.458 1.00 72.50 94 LYS A CA 1
ATOM 765 C C . LYS A 1 94 ? 7.323 1.144 7.124 1.00 72.50 94 LYS A C 1
ATOM 767 O O . LYS A 1 94 ? 6.288 1.155 7.776 1.00 72.50 94 LYS A O 1
ATOM 772 N N . VAL A 1 95 ? 8.058 0.042 6.966 1.00 60.66 95 VAL A N 1
ATOM 773 C CA . VAL A 1 95 ? 7.824 -1.239 7.660 1.00 60.66 95 VAL A CA 1
ATOM 774 C C . VAL A 1 95 ? 8.270 -1.194 9.121 1.00 60.66 95 VAL A C 1
ATOM 776 O O . VAL A 1 95 ? 7.763 -1.956 9.936 1.00 60.66 95 VAL A O 1
ATOM 779 N N . GLU A 1 96 ? 9.230 -0.329 9.456 1.00 52.38 96 GLU A N 1
ATOM 780 C CA . GLU A 1 96 ? 9.868 -0.294 10.778 1.00 52.38 96 GLU A CA 1
ATOM 781 C C . GLU A 1 96 ? 9.143 0.613 11.789 1.00 52.38 96 GLU A C 1
ATOM 783 O O . GLU A 1 96 ? 9.637 0.791 12.902 1.00 52.38 96 GLU A O 1
ATOM 788 N N . CYS A 1 97 ? 8.001 1.209 11.422 1.00 44.19 97 CYS A N 1
ATOM 789 C CA . CYS A 1 97 ? 7.296 2.220 12.220 1.00 44.19 97 CYS A CA 1
ATOM 790 C C . CYS A 1 97 ? 5.847 1.836 12.529 1.00 44.19 97 CYS A C 1
ATOM 792 O O . CYS A 1 97 ? 5.112 1.479 11.580 1.00 44.19 97 CYS A O 1
#

Radius of gyration: 24.7 Å; chains: 1; bounding box: 46×57×51 Å

pLDDT: mean 80.63, std 19.47, range [44.19, 97.88]

Secondary structure (DSSP, 8-state):
-HHHHHHHHHHTT------TTS------PPPHHHHHHHHHHHHHHHHHHHH-S-HHHHHHHHHTTGGGG--HHHHHHHH-SS--HHHHHHHHHTT--